Protein AF-A0A645B927-F1 (afdb_monomer_lite)

Secondary structure (DSSP, 8-state):
------STTHHHHHHHH-HHHHHHHHHHSHHHHSSSSS-HHHHHHHH-S-HHHHHHHHHHHH-PPP-TTHHHHHHHHHTT---B-GGGEEEETTEEEEPPTTHHHHHHHHHHHHHHH--

Foldseek 3Di:
DDDPCPVPCPLVVCVQPVVVVNLVVCQPDVVQCPDPQRHLVVVCVVQPDDPLSLQVSLCVRQHPWDDPCRVVQSVCVSVVHDWDCPPQWIGGPNDITGGRHPVVVSVVVSVVCCVVPVD

Organism: NCBI:txid1076179

Sequence (119 aa):
MGDDFSGADTATYISENYALESALWFWISEKAKSTSVGSLNDYVETYGSGKGVFLITQYYVNGWPSGNNTNTNLVYIRNGGSFDESSGRLNVNGESYRLPRNWDNRSASYDKAINVWGK

Structure (mmCIF, N/CA/C/O backbone):
data_AF-A0A645B927-F1
#
_entry.id   AF-A0A645B927-F1
#
loop_
_atom_site.group_PDB
_atom_site.id
_atom_site.type_symbol
_atom_site.label_atom_id
_atom_site.label_alt_id
_atom_site.label_comp_id
_atom_site.label_asym_id
_atom_site.label_entity_id
_atom_site.label_seq_id
_atom_site.pdbx_PDB_ins_code
_atom_site.Cartn_x
_atom_site.Cartn_y
_atom_site.Cartn_z
_atom_site.occupancy
_atom_site.B_iso_or_equiv
_atom_site.auth_seq_id
_atom_site.auth_comp_id
_atom_site.auth_asym_id
_atom_site.auth_atom_id
_atom_site.pdbx_PDB_model_num
ATOM 1 N N . MET A 1 1 ? -1.953 -28.234 -12.212 1.00 38.69 1 MET A N 1
ATOM 2 C CA . MET A 1 1 ? -2.048 -26.866 -12.754 1.00 38.69 1 MET A CA 1
ATOM 3 C C . MET A 1 1 ? -0.625 -26.357 -12.821 1.00 38.69 1 MET A C 1
ATOM 5 O O . MET A 1 1 ? -0.068 -26.065 -11.776 1.00 38.69 1 MET A O 1
ATOM 9 N N . GLY A 1 2 ? -0.002 -26.458 -13.992 1.00 45.91 2 GLY A N 1
ATOM 10 C CA . GLY A 1 2 ? 1.319 -25.891 -14.252 1.00 45.91 2 GLY A CA 1
ATOM 11 C C . GLY A 1 2 ? 1.094 -24.648 -15.090 1.00 45.91 2 GLY A C 1
ATOM 12 O O . GLY A 1 2 ? 0.362 -24.721 -16.077 1.00 45.91 2 GLY A O 1
ATOM 13 N N . ASP A 1 3 ? 1.609 -23.519 -14.634 1.00 54.22 3 ASP A N 1
ATOM 14 C CA . ASP A 1 3 ? 1.674 -22.318 -15.446 1.00 54.22 3 ASP A CA 1
ATOM 15 C C . ASP A 1 3 ? 2.887 -22.401 -16.393 1.00 54.22 3 ASP A C 1
ATOM 17 O O . ASP A 1 3 ? 3.863 -23.101 -16.116 1.00 54.22 3 ASP A O 1
ATOM 21 N N . ASP A 1 4 ? 2.813 -21.727 -17.547 1.00 58.94 4 ASP A N 1
ATOM 22 C CA . ASP A 1 4 ? 3.919 -21.630 -18.513 1.00 58.94 4 ASP A CA 1
ATOM 23 C C . ASP A 1 4 ? 4.965 -20.623 -18.011 1.00 58.94 4 ASP A C 1
ATOM 25 O O . ASP A 1 4 ? 5.226 -19.579 -18.616 1.00 58.94 4 ASP A O 1
ATOM 29 N N . PHE A 1 5 ? 5.545 -20.900 -16.846 1.00 61.75 5 PHE A N 1
ATOM 30 C CA . PHE A 1 5 ? 6.590 -20.071 -16.282 1.00 61.75 5 PHE A CA 1
ATOM 31 C C . PHE A 1 5 ? 7.961 -20.458 -16.858 1.00 61.75 5 PHE A C 1
ATOM 33 O O . PHE A 1 5 ? 8.561 -21.469 -16.500 1.00 61.75 5 PHE A O 1
ATOM 40 N N . SER A 1 6 ? 8.479 -19.626 -17.765 1.00 67.88 6 SER A N 1
ATOM 41 C CA . SER A 1 6 ? 9.738 -19.879 -18.486 1.00 67.88 6 SER A CA 1
ATOM 42 C C . SER A 1 6 ? 11.012 -19.595 -17.679 1.00 67.88 6 SER A C 1
ATOM 44 O O . SER A 1 6 ? 12.111 -19.836 -18.176 1.00 67.88 6 SER A O 1
ATOM 46 N N . GLY A 1 7 ? 10.906 -19.039 -16.465 1.00 59.03 7 GLY A N 1
ATOM 47 C CA . GLY A 1 7 ? 12.066 -18.661 -15.646 1.00 59.03 7 GLY A CA 1
ATOM 48 C C . GLY A 1 7 ? 12.784 -17.374 -16.073 1.00 59.03 7 GLY A C 1
ATOM 49 O O . GLY A 1 7 ? 13.624 -16.880 -15.327 1.00 59.03 7 GLY A O 1
ATOM 50 N N . ALA A 1 8 ? 12.473 -16.813 -17.248 1.00 50.09 8 ALA A N 1
ATOM 51 C CA . ALA A 1 8 ? 13.204 -15.674 -17.814 1.00 50.09 8 ALA A CA 1
ATOM 52 C C . ALA A 1 8 ? 12.954 -14.351 -17.067 1.00 50.09 8 ALA A C 1
ATOM 54 O O . ALA A 1 8 ? 13.853 -13.518 -16.976 1.00 50.09 8 ALA A O 1
ATOM 55 N N . ASP A 1 9 ? 11.753 -14.174 -16.511 1.00 62.78 9 ASP A N 1
ATOM 56 C CA . ASP A 1 9 ? 11.395 -13.016 -15.690 1.00 62.78 9 ASP A CA 1
ATOM 57 C C . ASP A 1 9 ? 10.615 -13.448 -14.440 1.00 62.78 9 ASP A C 1
ATOM 59 O O . ASP A 1 9 ? 9.436 -13.150 -14.244 1.00 62.78 9 ASP A O 1
ATOM 63 N N . THR A 1 10 ? 11.295 -14.223 -13.594 1.00 58.47 10 THR A N 1
ATOM 64 C CA . THR A 1 10 ? 10.774 -14.746 -12.323 1.00 58.47 10 THR A CA 1
ATOM 65 C C . THR A 1 10 ? 10.229 -13.661 -11.416 1.00 58.47 10 THR A C 1
ATOM 67 O O . THR A 1 10 ? 9.195 -13.849 -10.781 1.00 58.47 10 THR A O 1
ATOM 70 N N . ALA A 1 11 ? 10.905 -12.516 -11.365 1.00 54.69 11 ALA A N 1
ATOM 71 C CA . ALA A 1 11 ? 10.508 -11.419 -10.499 1.00 54.69 11 ALA A CA 1
ATOM 72 C C . ALA A 1 11 ? 9.183 -10.802 -10.966 1.00 54.69 11 ALA A C 1
ATOM 74 O O . ALA A 1 11 ? 8.264 -10.660 -10.156 1.00 54.69 11 ALA A O 1
ATOM 75 N N . THR A 1 12 ? 9.046 -10.504 -12.263 1.00 57.84 12 THR A N 1
ATOM 76 C CA . THR A 1 12 ? 7.787 -9.991 -12.816 1.00 57.84 12 THR A CA 1
ATOM 77 C C . THR A 1 12 ? 6.683 -11.033 -12.693 1.00 57.84 12 THR A C 1
ATOM 79 O O . THR A 1 12 ? 5.602 -10.706 -12.206 1.00 57.84 12 THR A O 1
ATOM 82 N N . TYR A 1 13 ? 6.963 -12.297 -13.013 1.00 61.28 13 TYR A N 1
ATOM 83 C CA . TYR A 1 13 ? 5.979 -13.374 -12.935 1.00 61.28 13 TYR A CA 1
ATOM 84 C C . TYR A 1 13 ? 5.425 -13.574 -11.517 1.00 61.28 13 TYR A C 1
ATOM 86 O O . TYR A 1 13 ? 4.208 -13.609 -11.323 1.00 61.28 13 TYR A O 1
ATOM 94 N N . ILE A 1 14 ? 6.301 -13.630 -10.509 1.00 60.66 14 ILE A N 1
ATOM 95 C CA . ILE A 1 14 ? 5.896 -13.727 -9.101 1.00 60.66 14 ILE A CA 1
ATOM 96 C C . ILE A 1 14 ? 5.143 -12.457 -8.679 1.00 60.66 14 ILE A C 1
ATOM 98 O O . ILE A 1 14 ? 4.109 -12.562 -8.026 1.00 60.66 14 ILE A O 1
ATOM 102 N N . SER A 1 15 ? 5.576 -11.261 -9.101 1.00 58.56 15 SER A N 1
ATOM 103 C CA . SER A 1 15 ? 4.860 -10.001 -8.810 1.00 58.56 15 SER A CA 1
ATOM 104 C C . SER A 1 15 ? 3.433 -9.952 -9.362 1.00 58.56 15 SER A C 1
ATOM 106 O O . SER A 1 15 ? 2.545 -9.334 -8.761 1.00 58.56 15 SER A O 1
ATOM 108 N N . GLU A 1 16 ? 3.215 -10.621 -10.491 1.00 60.03 16 GLU A N 1
ATOM 109 C CA . GLU A 1 16 ? 1.954 -10.656 -11.219 1.00 60.03 16 GLU A CA 1
ATOM 110 C C . GLU A 1 16 ? 0.991 -11.723 -10.704 1.00 60.03 16 GLU A C 1
ATOM 112 O O . GLU A 1 16 ? -0.212 -11.469 -10.666 1.00 60.03 16 GLU A O 1
ATOM 117 N N . ASN A 1 17 ? 1.509 -12.879 -10.285 1.00 63.31 17 ASN A N 1
ATOM 118 C CA . ASN A 1 17 ? 0.697 -14.060 -9.982 1.00 63.31 17 ASN A CA 1
ATOM 119 C C . ASN A 1 17 ? 0.652 -14.404 -8.484 1.00 63.31 17 ASN A C 1
ATOM 121 O O . ASN A 1 17 ? -0.342 -14.949 -8.013 1.00 63.31 17 ASN A O 1
ATOM 125 N N . TYR A 1 18 ? 1.678 -14.029 -7.717 1.00 62.31 18 TYR A N 1
ATOM 126 C CA . TYR A 1 18 ? 1.859 -14.416 -6.315 1.00 62.31 18 TYR A CA 1
ATOM 127 C C . TYR A 1 18 ? 2.181 -13.182 -5.473 1.00 62.31 18 TYR A C 1
ATOM 129 O O . TYR A 1 18 ? 3.316 -12.917 -5.089 1.00 62.31 18 TYR A O 1
ATOM 137 N N . ALA A 1 19 ? 1.171 -12.340 -5.257 1.00 61.25 19 ALA A N 1
ATOM 138 C CA . ALA A 1 19 ? 1.372 -10.980 -4.770 1.00 61.25 19 ALA A CA 1
ATOM 139 C C . ALA A 1 19 ? 1.994 -10.904 -3.356 1.00 61.25 19 ALA A C 1
ATOM 141 O O . ALA A 1 19 ? 2.790 -10.002 -3.082 1.00 61.25 19 ALA A O 1
ATOM 142 N N . LEU A 1 20 ? 1.663 -11.842 -2.465 1.00 58.94 20 LEU A N 1
ATOM 143 C CA . LEU A 1 20 ? 2.264 -11.926 -1.129 1.00 58.94 20 LEU A CA 1
ATOM 144 C C . LEU A 1 20 ? 3.694 -12.458 -1.203 1.00 58.94 20 LEU A C 1
ATOM 146 O O . LEU A 1 20 ? 4.597 -11.893 -0.594 1.00 58.94 20 LEU A O 1
ATOM 150 N N . GLU A 1 21 ? 3.910 -13.502 -1.991 1.00 63.03 21 GLU A N 1
ATOM 151 C CA . GLU A 1 21 ? 5.205 -14.126 -2.226 1.00 63.03 21 GLU A CA 1
ATOM 152 C C . GLU A 1 21 ? 6.150 -13.159 -2.937 1.00 63.03 21 GLU A C 1
ATOM 154 O O . GLU A 1 21 ? 7.344 -13.178 -2.675 1.00 63.03 21 GLU A O 1
ATOM 159 N N . SER A 1 22 ? 5.631 -12.249 -3.764 1.00 60.59 22 SER A N 1
ATOM 160 C CA . SER A 1 22 ? 6.407 -11.180 -4.388 1.00 60.59 22 SER A CA 1
ATOM 161 C C . SER A 1 22 ? 6.839 -10.125 -3.381 1.00 60.59 22 SER A C 1
ATOM 163 O O . SER A 1 22 ? 7.958 -9.624 -3.461 1.00 60.59 22 SER A O 1
ATOM 165 N N . ALA A 1 23 ? 5.957 -9.772 -2.439 1.00 60.69 23 ALA A N 1
ATOM 166 C CA . ALA A 1 23 ? 6.302 -8.868 -1.352 1.00 60.69 23 ALA A CA 1
ATOM 167 C C . ALA A 1 23 ? 7.358 -9.529 -0.457 1.00 60.69 23 ALA A C 1
ATOM 169 O O . ALA A 1 23 ? 8.401 -8.932 -0.217 1.00 60.69 23 ALA A O 1
ATOM 170 N N . LEU A 1 24 ? 7.157 -10.794 -0.081 1.00 61.72 24 LEU A N 1
ATOM 171 C CA . LEU A 1 24 ? 8.115 -11.577 0.697 1.00 61.72 24 LEU A CA 1
ATOM 172 C C . LEU A 1 24 ? 9.466 -11.715 -0.028 1.00 61.72 24 LEU A C 1
ATOM 174 O O . LEU A 1 24 ? 10.513 -11.505 0.578 1.00 61.72 24 LEU A O 1
ATOM 178 N N . TRP A 1 25 ? 9.451 -12.005 -1.332 1.00 60.22 25 TRP A N 1
ATOM 179 C CA . TRP A 1 25 ? 10.646 -12.133 -2.169 1.00 60.22 25 TRP A CA 1
ATOM 180 C C . TRP A 1 25 ? 11.422 -10.815 -2.260 1.00 60.22 25 TRP A C 1
ATOM 182 O O . TRP A 1 25 ? 12.645 -10.802 -2.120 1.00 60.22 25 TRP A O 1
ATOM 192 N N . PHE A 1 26 ? 10.722 -9.688 -2.425 1.00 62.16 26 PHE A N 1
ATOM 193 C CA . PHE A 1 26 ? 11.351 -8.371 -2.363 1.00 62.16 26 PHE A CA 1
ATOM 194 C C . PHE A 1 26 ? 11.965 -8.118 -0.983 1.00 62.16 26 PHE A C 1
ATOM 196 O O . PHE A 1 26 ? 13.102 -7.660 -0.915 1.00 62.16 26 PHE A O 1
ATOM 203 N N . TRP A 1 27 ? 11.272 -8.470 0.106 1.00 59.81 27 TRP A N 1
ATOM 204 C CA . TRP A 1 27 ? 11.742 -8.258 1.482 1.00 59.81 27 TRP A CA 1
ATOM 205 C C . TRP A 1 27 ? 13.009 -9.053 1.816 1.00 59.81 27 TRP A C 1
ATOM 207 O O . TRP A 1 27 ? 13.870 -8.549 2.535 1.00 59.81 27 TRP A O 1
ATOM 217 N N . ILE A 1 28 ? 13.162 -10.266 1.277 1.00 55.25 28 ILE A N 1
ATOM 218 C CA . ILE A 1 28 ? 14.382 -11.071 1.469 1.00 55.25 28 ILE A CA 1
ATOM 219 C C . ILE A 1 28 ? 15.519 -10.687 0.509 1.00 55.25 28 ILE A C 1
ATOM 221 O O . ILE A 1 28 ? 16.650 -11.142 0.697 1.00 55.25 28 ILE A O 1
ATOM 225 N N . SER A 1 29 ? 15.247 -9.865 -0.510 1.00 59.97 29 SER A N 1
ATOM 226 C CA . SER A 1 29 ? 16.239 -9.477 -1.514 1.00 59.97 29 SER A CA 1
ATOM 227 C C . SER A 1 29 ? 17.290 -8.512 -0.950 1.00 59.97 29 SER A C 1
ATOM 229 O O . SER A 1 29 ? 16.987 -7.608 -0.172 1.00 59.97 29 SER A O 1
ATOM 231 N N . GLU A 1 30 ? 18.540 -8.645 -1.403 1.00 58.81 30 GLU A N 1
ATOM 232 C CA . GLU A 1 30 ? 19.651 -7.755 -1.014 1.00 58.81 30 GLU A CA 1
ATOM 233 C C . GLU A 1 30 ? 19.368 -6.275 -1.324 1.00 58.81 30 GLU A C 1
ATOM 235 O O . GLU A 1 30 ? 19.801 -5.375 -0.607 1.00 58.81 30 GLU A O 1
ATOM 240 N N . LYS A 1 31 ? 18.563 -6.004 -2.357 1.00 55.56 31 LYS A N 1
ATOM 241 C CA . LYS A 1 31 ? 18.194 -4.642 -2.748 1.00 55.56 31 LYS A CA 1
ATOM 242 C C . LYS A 1 31 ? 17.307 -3.963 -1.702 1.00 55.56 31 LYS A C 1
ATOM 244 O O . LYS A 1 31 ? 17.554 -2.800 -1.391 1.00 55.56 31 LYS A O 1
ATOM 249 N N . ALA A 1 32 ? 16.350 -4.684 -1.111 1.00 56.53 32 ALA A N 1
ATOM 250 C CA . ALA A 1 32 ? 15.532 -4.172 -0.007 1.00 56.53 32 ALA A CA 1
ATOM 251 C C . ALA A 1 32 ? 16.343 -3.973 1.284 1.00 56.53 32 ALA A C 1
ATOM 253 O O . ALA A 1 32 ? 16.016 -3.105 2.087 1.00 56.53 32 ALA A O 1
ATOM 254 N N . LYS A 1 33 ? 17.435 -4.728 1.464 1.00 56.12 33 LYS A N 1
ATOM 255 C CA . LYS A 1 33 ? 18.386 -4.525 2.569 1.00 56.12 33 LYS A CA 1
ATOM 256 C C . LYS A 1 33 ? 19.286 -3.295 2.369 1.00 56.12 33 LYS A C 1
ATOM 258 O O . LYS A 1 33 ? 19.802 -2.767 3.344 1.00 56.12 33 LYS A O 1
ATOM 263 N N . SER A 1 34 ? 19.472 -2.836 1.126 1.00 53.09 34 SER A N 1
ATOM 264 C CA . SER A 1 34 ? 20.383 -1.729 0.772 1.00 53.09 34 SER A CA 1
ATOM 265 C C . SER A 1 34 ? 19.752 -0.329 0.708 1.00 53.09 34 SER A C 1
ATOM 267 O O . SER A 1 34 ? 20.469 0.651 0.502 1.00 53.09 34 SER A O 1
ATOM 269 N N . THR A 1 35 ? 18.427 -0.195 0.840 1.00 53.69 35 THR A N 1
ATOM 270 C CA . THR A 1 35 ? 17.772 1.124 0.827 1.00 53.69 35 THR A CA 1
ATOM 271 C C . THR A 1 35 ? 18.016 1.872 2.140 1.00 53.69 35 THR A C 1
ATOM 273 O O . THR A 1 35 ? 18.055 1.271 3.203 1.00 53.69 35 THR A O 1
ATOM 276 N N . SER A 1 36 ? 18.185 3.196 2.071 1.00 51.44 36 SER A N 1
ATOM 277 C CA . SER A 1 36 ? 18.688 4.075 3.145 1.00 51.44 36 SER A CA 1
ATOM 278 C C . SER A 1 36 ? 17.747 4.315 4.338 1.00 51.44 36 SER A C 1
ATOM 280 O O . SER A 1 36 ? 18.052 5.128 5.208 1.00 51.44 36 SER A O 1
ATOM 282 N N . VAL A 1 37 ? 16.623 3.605 4.396 1.00 50.53 37 VAL A N 1
ATOM 283 C CA . VAL A 1 37 ? 15.905 3.314 5.639 1.00 50.53 37 VAL A CA 1
ATOM 284 C C . VAL A 1 37 ? 16.148 1.828 5.835 1.00 50.53 37 VAL A C 1
ATOM 286 O O . VAL A 1 37 ? 15.725 1.061 4.966 1.00 50.53 37 VAL A O 1
ATOM 289 N N . GLY A 1 38 ? 16.911 1.451 6.869 1.00 57.38 38 GLY A N 1
ATOM 290 C CA . GLY A 1 38 ? 17.198 0.046 7.165 1.00 57.38 38 GLY A CA 1
ATOM 291 C C . GLY A 1 38 ? 15.907 -0.749 7.018 1.00 57.38 38 GLY A C 1
ATOM 292 O O . GLY A 1 38 ? 14.905 -0.317 7.553 1.00 57.38 38 GLY A O 1
ATOM 293 N N . SER A 1 39 ? 15.923 -1.735 6.118 1.00 66.31 39 SER A N 1
ATOM 294 C CA . SER A 1 39 ? 14.856 -2.641 5.659 1.00 66.31 39 SER A CA 1
ATOM 295 C C . SER A 1 39 ? 13.358 -2.222 5.736 1.00 66.31 39 SER A C 1
ATOM 297 O O . SER A 1 39 ? 12.880 -1.430 6.540 1.00 66.31 39 SER A O 1
ATOM 299 N N . LEU A 1 40 ? 12.497 -2.845 4.923 1.00 69.56 40 LEU A N 1
ATOM 300 C CA . LEU A 1 40 ? 11.045 -2.681 5.127 1.00 69.56 40 LEU A CA 1
ATOM 301 C C . LEU A 1 40 ? 10.579 -3.188 6.509 1.00 69.56 40 LEU A C 1
ATOM 303 O O . LEU A 1 40 ? 9.545 -2.725 6.991 1.00 69.56 40 LEU A O 1
ATOM 307 N N . ASN A 1 41 ? 11.347 -4.068 7.169 1.00 63.50 41 ASN A N 1
ATOM 308 C CA . ASN A 1 41 ? 11.054 -4.495 8.536 1.00 63.50 41 ASN A CA 1
ATOM 309 C C . ASN A 1 41 ? 11.299 -3.367 9.534 1.00 63.50 41 ASN A C 1
ATOM 311 O O . ASN A 1 41 ? 10.416 -3.136 10.350 1.00 63.50 41 ASN A O 1
ATOM 315 N N . ASP A 1 42 ? 12.404 -2.621 9.445 1.00 69.50 42 ASP A N 1
ATOM 316 C CA . ASP A 1 42 ? 12.648 -1.517 10.384 1.00 69.50 42 ASP A CA 1
ATOM 317 C C . ASP A 1 42 ? 11.620 -0.397 10.144 1.00 69.50 42 ASP A C 1
ATOM 319 O O . ASP A 1 42 ? 11.197 0.282 11.081 1.00 69.50 42 ASP A O 1
ATOM 323 N N . TYR A 1 43 ? 11.126 -0.242 8.906 1.00 72.38 43 TY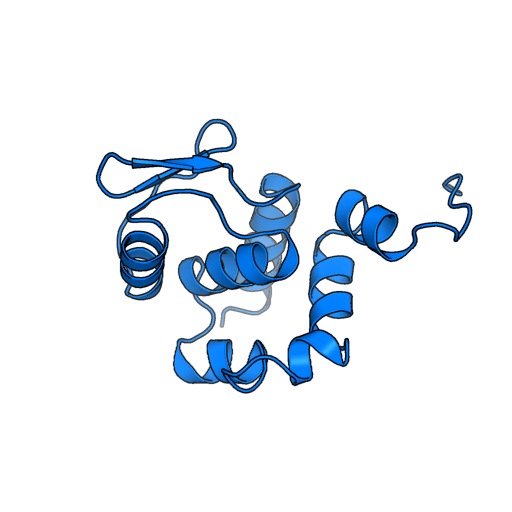R A N 1
ATOM 324 C CA . TYR A 1 43 ? 9.994 0.643 8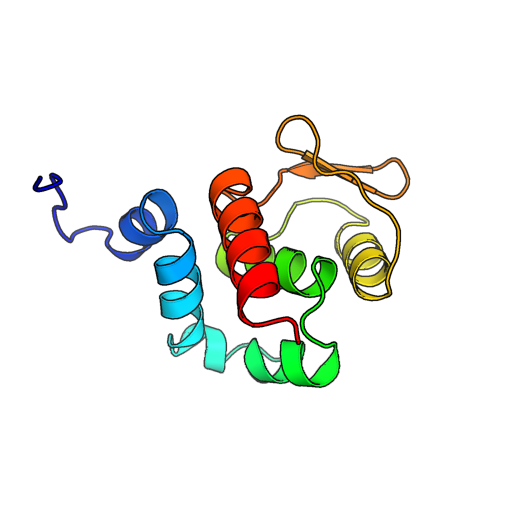.611 1.00 72.38 43 TYR A CA 1
ATOM 325 C C . TYR A 1 43 ? 8.706 0.200 9.328 1.00 72.38 43 TYR A C 1
ATOM 327 O O . TYR A 1 43 ? 8.035 1.027 9.948 1.00 72.38 43 TYR A O 1
ATOM 335 N N . VAL A 1 44 ? 8.355 -1.089 9.272 1.00 70.12 44 VAL A N 1
ATOM 336 C CA . VAL A 1 44 ? 7.187 -1.647 9.985 1.00 70.12 44 VAL A CA 1
ATOM 337 C C . VAL A 1 44 ? 7.394 -1.628 11.503 1.00 70.12 44 VAL A C 1
ATOM 339 O O . VAL A 1 44 ? 6.454 -1.346 12.237 1.00 70.12 44 VAL A O 1
ATOM 342 N N . GLU A 1 45 ? 8.607 -1.861 11.995 1.00 71.00 45 GLU A N 1
ATOM 343 C CA . GLU A 1 45 ? 8.949 -1.775 13.418 1.00 71.00 45 GLU A CA 1
ATOM 344 C C . GLU A 1 45 ? 8.801 -0.339 13.937 1.00 71.00 45 GLU A C 1
ATOM 346 O O . GLU A 1 45 ? 8.247 -0.113 15.010 1.00 71.00 45 GLU A O 1
ATOM 351 N N . THR A 1 46 ? 9.210 0.645 13.135 1.00 77.19 46 THR A N 1
ATOM 352 C CA . THR A 1 46 ? 9.120 2.068 13.489 1.00 77.19 46 THR A CA 1
ATOM 353 C C . THR A 1 46 ? 7.683 2.593 13.447 1.00 77.19 46 THR A C 1
ATOM 355 O O . THR A 1 46 ? 7.300 3.410 14.286 1.00 77.19 46 THR A O 1
ATOM 358 N N . TYR A 1 47 ? 6.889 2.180 12.454 1.00 75.19 47 TYR A N 1
ATOM 359 C CA . TYR A 1 47 ? 5.584 2.792 12.159 1.00 75.19 47 TYR A CA 1
ATOM 360 C C . TYR A 1 47 ? 4.377 1.869 12.389 1.00 75.19 47 TYR A C 1
ATOM 362 O O . TYR A 1 47 ? 3.237 2.296 12.200 1.00 75.19 47 TYR A O 1
ATOM 370 N N . GLY A 1 48 ? 4.602 0.628 12.819 1.00 74.38 48 GLY A N 1
ATOM 371 C CA . GLY A 1 48 ? 3.574 -0.384 13.057 1.00 74.38 48 GLY A CA 1
ATOM 372 C C . GLY A 1 48 ? 3.112 -1.120 11.793 1.00 74.38 48 GLY A C 1
ATOM 373 O O . GLY A 1 48 ? 3.616 -0.921 10.692 1.00 74.38 48 GLY A O 1
ATOM 374 N N . SER A 1 49 ? 2.108 -1.987 11.948 1.00 70.56 49 SER A N 1
ATOM 375 C CA . SER A 1 49 ? 1.607 -2.906 10.906 1.00 70.56 49 SER A CA 1
ATOM 376 C C . SER A 1 49 ? 0.229 -2.526 10.331 1.00 70.56 49 SER A C 1
ATOM 378 O O . SER A 1 49 ? -0.481 -3.354 9.749 1.00 70.56 49 SER A O 1
ATOM 380 N N . GLY A 1 50 ? -0.177 -1.263 10.485 1.00 73.44 50 GLY A N 1
ATOM 381 C CA . GLY A 1 50 ? -1.473 -0.769 10.011 1.00 73.44 50 GLY A CA 1
ATOM 382 C C .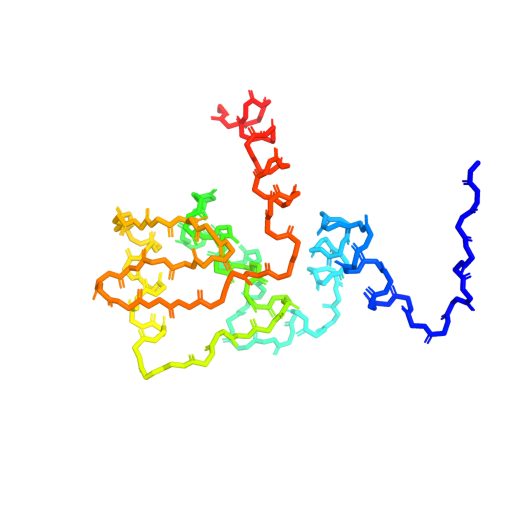 GLY A 1 50 ? -1.609 -0.760 8.483 1.00 73.44 50 GLY A C 1
ATOM 383 O O . GLY A 1 50 ? -0.618 -0.741 7.750 1.00 73.44 50 GLY A O 1
ATOM 384 N N . LYS A 1 51 ? -2.854 -0.708 7.988 1.00 78.38 51 LYS A N 1
ATOM 385 C CA . LYS A 1 51 ? -3.168 -0.769 6.547 1.00 78.38 51 LYS A CA 1
ATOM 386 C C . LYS A 1 51 ? -2.432 0.299 5.728 1.00 78.38 51 LYS A C 1
ATOM 388 O O . LYS A 1 51 ? -1.955 0.017 4.634 1.00 78.38 51 LYS A O 1
ATOM 393 N N . GLY A 1 52 ? -2.271 1.501 6.284 1.00 78.94 52 GLY A N 1
ATOM 394 C CA . GLY A 1 52 ? -1.504 2.575 5.654 1.00 78.94 52 GLY A CA 1
ATOM 395 C C . GLY A 1 52 ? -0.015 2.251 5.487 1.00 78.94 52 GLY A C 1
ATOM 396 O O . GLY A 1 52 ? 0.554 2.513 4.430 1.00 78.94 52 GLY A O 1
ATOM 397 N N . VAL A 1 53 ? 0.608 1.617 6.487 1.00 81.00 53 VAL A N 1
ATOM 398 C CA . VAL A 1 53 ? 1.996 1.135 6.380 1.00 81.00 53 VAL A CA 1
ATOM 399 C C . VAL A 1 53 ? 2.081 0.027 5.336 1.00 81.00 53 VAL A C 1
ATOM 401 O O . VAL A 1 53 ? 2.935 0.094 4.452 1.00 81.00 53 VAL A O 1
ATOM 404 N N . PHE A 1 54 ? 1.156 -0.938 5.369 1.00 80.88 54 PHE A N 1
ATOM 405 C CA . PHE A 1 54 ? 1.089 -2.002 4.368 1.00 80.88 54 PHE A CA 1
ATOM 406 C C . PHE A 1 54 ? 1.020 -1.431 2.942 1.00 80.88 54 PHE A C 1
ATOM 408 O O . PHE A 1 54 ? 1.863 -1.775 2.114 1.00 80.88 54 PHE A O 1
ATOM 415 N N . LEU A 1 55 ? 0.115 -0.487 2.672 1.00 82.31 55 LEU A N 1
ATOM 416 C CA . LEU A 1 55 ? -0.001 0.196 1.379 1.00 82.31 55 LEU A CA 1
ATOM 417 C C . LEU A 1 55 ? 1.325 0.831 0.922 1.00 82.31 55 LEU A C 1
ATOM 419 O O . LEU A 1 55 ? 1.752 0.621 -0.215 1.00 82.31 55 LEU A O 1
ATOM 423 N N . ILE A 1 56 ? 2.014 1.554 1.808 1.00 81.31 56 ILE A N 1
ATOM 424 C CA . ILE A 1 56 ? 3.304 2.194 1.503 1.00 81.31 56 ILE A CA 1
ATOM 425 C C . ILE A 1 56 ? 4.373 1.154 1.158 1.00 81.31 56 ILE A C 1
ATOM 427 O O . ILE A 1 56 ? 5.097 1.322 0.174 1.00 81.31 56 ILE A O 1
ATOM 431 N N . THR A 1 57 ? 4.444 0.046 1.903 1.00 77.31 57 THR A N 1
ATOM 432 C CA . THR A 1 57 ? 5.382 -1.040 1.572 1.00 77.31 57 THR A CA 1
ATOM 433 C C . THR A 1 57 ? 5.107 -1.632 0.188 1.00 77.31 57 THR A C 1
ATOM 435 O O . THR A 1 57 ? 6.049 -1.934 -0.544 1.00 77.31 57 THR A O 1
ATOM 438 N N . GLN A 1 58 ? 3.838 -1.728 -0.229 1.00 79.62 58 GLN A N 1
ATOM 439 C CA . GLN A 1 58 ? 3.495 -2.221 -1.565 1.00 79.62 58 GLN A CA 1
ATOM 440 C C . GLN A 1 58 ? 3.949 -1.268 -2.679 1.00 79.62 58 GLN A C 1
ATOM 442 O O . GLN A 1 58 ? 4.329 -1.748 -3.751 1.00 79.62 58 GLN A O 1
ATOM 447 N N . TYR A 1 59 ? 3.967 0.047 -2.437 1.00 78.31 59 TYR A N 1
ATOM 448 C CA . TYR A 1 59 ? 4.536 1.021 -3.375 1.00 78.31 59 TYR A CA 1
ATOM 449 C C . TYR A 1 59 ? 6.063 0.942 -3.469 1.00 78.31 59 TYR A C 1
ATOM 451 O O . TYR A 1 59 ? 6.604 1.060 -4.568 1.00 78.31 59 TYR A O 1
ATOM 459 N N . TYR A 1 60 ? 6.771 0.677 -2.366 1.00 74.19 60 TYR A N 1
ATOM 460 C CA . TYR A 1 60 ? 8.222 0.452 -2.419 1.00 74.19 60 TYR A CA 1
ATOM 461 C C . TYR A 1 60 ? 8.601 -0.775 -3.258 1.00 74.19 60 TYR A C 1
ATOM 463 O O . TYR A 1 60 ? 9.608 -0.749 -3.962 1.00 74.19 60 TYR A O 1
ATOM 471 N N . VAL A 1 61 ? 7.777 -1.824 -3.219 1.00 70.00 61 VAL A N 1
ATOM 472 C CA . VAL A 1 61 ? 8.008 -3.072 -3.963 1.00 70.00 61 VAL A CA 1
ATOM 473 C C . VAL A 1 61 ? 7.636 -2.933 -5.445 1.00 70.00 61 VAL A C 1
ATOM 475 O O . VAL A 1 61 ? 8.347 -3.442 -6.306 1.00 70.00 61 VAL A O 1
ATOM 478 N N . ASN A 1 62 ? 6.522 -2.258 -5.759 1.00 69.19 62 ASN A N 1
ATOM 479 C CA . ASN A 1 62 ? 5.896 -2.305 -7.092 1.00 69.19 62 ASN A CA 1
ATOM 480 C C . ASN A 1 62 ? 5.952 -0.981 -7.872 1.00 69.19 62 ASN A C 1
ATOM 482 O O . ASN A 1 62 ? 5.287 -0.843 -8.901 1.00 69.19 62 ASN A O 1
ATOM 486 N N . GLY A 1 63 ? 6.746 -0.022 -7.399 1.00 66.50 63 GLY A N 1
ATOM 487 C CA . GLY A 1 63 ? 6.937 1.274 -8.038 1.00 66.50 63 GLY A CA 1
ATOM 488 C C . GLY A 1 63 ? 6.135 2.386 -7.368 1.00 66.50 63 GLY A C 1
ATOM 489 O O . GLY A 1 63 ? 4.960 2.236 -7.032 1.00 66.50 63 GLY A O 1
ATOM 490 N N . TRP A 1 64 ? 6.801 3.525 -7.189 1.00 75.31 64 TRP A N 1
ATOM 491 C CA . TRP A 1 64 ? 6.240 4.699 -6.531 1.00 75.31 64 TRP A CA 1
ATOM 492 C C . TRP A 1 64 ? 5.220 5.404 -7.439 1.00 75.31 64 TRP A C 1
ATOM 494 O O . TRP A 1 64 ? 5.487 5.550 -8.638 1.00 75.31 64 TRP A O 1
ATOM 504 N N . PRO A 1 65 ? 4.074 5.879 -6.916 1.00 75.00 65 PRO A N 1
ATOM 505 C CA . PRO A 1 65 ? 3.164 6.685 -7.715 1.00 75.00 65 PRO A CA 1
ATOM 506 C C . PRO A 1 65 ? 3.834 8.003 -8.103 1.00 75.00 65 PRO A C 1
ATOM 508 O O . PRO A 1 65 ? 4.493 8.644 -7.285 1.00 75.00 65 PRO A O 1
ATOM 511 N N . SER A 1 66 ? 3.644 8.438 -9.346 1.00 71.19 66 SER A N 1
ATOM 512 C CA . SER A 1 66 ? 4.040 9.782 -9.755 1.00 71.19 66 SER A CA 1
ATOM 513 C C . SER A 1 66 ? 3.019 10.808 -9.254 1.00 71.19 66 SER A C 1
ATOM 515 O O . SER A 1 66 ? 1.810 10.639 -9.418 1.00 71.19 66 SER A O 1
ATOM 517 N N . GLY A 1 67 ? 3.510 11.883 -8.641 1.00 71.81 67 GLY A N 1
ATOM 518 C CA . GLY A 1 67 ? 2.687 12.983 -8.147 1.00 71.81 67 GLY A CA 1
ATOM 519 C C . GLY A 1 67 ? 3.476 13.904 -7.221 1.00 71.81 67 GLY A C 1
ATOM 520 O O . GLY A 1 67 ? 4.361 13.463 -6.489 1.00 71.81 67 GLY A O 1
ATOM 521 N N . ASN A 1 68 ? 3.161 15.200 -7.257 1.00 71.12 68 ASN A N 1
ATOM 522 C CA . ASN A 1 68 ? 3.910 16.211 -6.506 1.00 71.12 68 ASN A CA 1
ATOM 523 C C . ASN A 1 68 ? 3.721 16.070 -4.986 1.00 71.12 68 ASN A C 1
ATOM 525 O O . ASN A 1 68 ? 4.663 16.307 -4.236 1.00 71.12 68 ASN A O 1
ATOM 529 N N . ASN A 1 69 ? 2.544 15.621 -4.533 1.00 83.88 69 ASN A N 1
ATOM 530 C CA . ASN A 1 69 ? 2.229 15.461 -3.109 1.00 83.88 69 ASN A CA 1
ATOM 531 C C . ASN A 1 69 ? 2.191 14.000 -2.646 1.00 83.88 69 ASN A C 1
ATOM 533 O O . ASN A 1 69 ? 1.783 13.724 -1.518 1.00 83.88 69 ASN A O 1
ATOM 537 N N . THR A 1 70 ? 2.651 13.056 -3.476 1.00 81.19 70 THR A N 1
ATOM 538 C CA . THR A 1 70 ? 2.559 11.622 -3.177 1.00 81.19 70 THR A CA 1
ATOM 539 C C . THR A 1 70 ? 3.216 11.267 -1.845 1.00 81.19 70 THR A C 1
ATOM 541 O O . THR A 1 70 ? 2.607 10.581 -1.033 1.00 81.19 70 THR A O 1
ATOM 544 N N . ASN A 1 71 ? 4.422 11.773 -1.568 1.00 82.12 71 ASN A N 1
ATOM 545 C CA . ASN A 1 71 ? 5.102 11.471 -0.307 1.00 82.12 71 ASN A CA 1
ATOM 546 C C . ASN A 1 71 ? 4.349 12.045 0.909 1.00 82.12 71 ASN A C 1
ATOM 548 O O . ASN A 1 71 ? 4.130 11.344 1.892 1.00 82.12 71 ASN A O 1
ATOM 552 N N . THR A 1 72 ? 3.888 13.295 0.818 1.00 88.38 72 THR A N 1
ATOM 553 C CA . THR A 1 72 ? 3.097 13.951 1.872 1.00 88.38 72 THR A CA 1
ATOM 554 C C . THR A 1 72 ? 1.809 13.183 2.166 1.00 88.38 72 THR A C 1
ATOM 556 O O . THR A 1 72 ? 1.487 12.926 3.326 1.00 88.38 72 THR A O 1
ATOM 559 N N . ASN A 1 73 ? 1.095 12.759 1.124 1.00 90.38 73 ASN A N 1
ATOM 560 C CA . ASN A 1 73 ? -0.161 12.032 1.259 1.00 90.38 73 ASN A CA 1
ATOM 561 C C . ASN A 1 73 ? 0.031 10.606 1.793 1.00 90.38 73 ASN A C 1
ATOM 563 O O . ASN A 1 73 ? -0.769 10.146 2.605 1.00 90.38 73 ASN A O 1
ATOM 567 N N . LEU A 1 74 ? 1.118 9.927 1.426 1.00 86.88 74 LEU A N 1
ATOM 568 C CA . LEU A 1 74 ? 1.466 8.634 2.015 1.00 86.88 74 LEU A CA 1
ATOM 569 C C . LEU A 1 74 ? 1.839 8.767 3.499 1.00 86.88 74 LEU A C 1
ATOM 571 O O . LEU A 1 74 ? 1.383 7.970 4.315 1.00 86.88 74 LEU A O 1
ATOM 575 N N . VAL A 1 75 ? 2.587 9.805 3.888 1.00 87.19 75 VAL A N 1
ATOM 576 C CA . VAL A 1 75 ? 2.862 10.093 5.308 1.00 87.19 75 VAL A CA 1
ATOM 577 C C . VAL A 1 75 ? 1.570 10.380 6.081 1.00 87.19 75 VAL A C 1
ATOM 579 O O . VAL A 1 75 ? 1.413 9.894 7.200 1.00 87.19 75 VAL A O 1
ATOM 582 N N . TYR A 1 76 ? 0.626 11.117 5.490 1.00 89.88 76 TYR A N 1
ATOM 583 C CA . TYR A 1 76 ? -0.692 11.352 6.086 1.00 89.88 76 TYR A CA 1
ATOM 584 C C . TYR A 1 76 ? -1.448 10.037 6.341 1.00 89.88 76 TYR A C 1
ATOM 586 O O . TYR A 1 76 ? -1.914 9.809 7.456 1.00 89.88 76 TYR A O 1
ATOM 594 N N . ILE A 1 77 ? -1.496 9.140 5.351 1.00 89.69 77 ILE A N 1
ATOM 595 C CA . ILE A 1 77 ? -2.132 7.817 5.467 1.00 89.69 77 ILE A CA 1
ATOM 596 C C . ILE A 1 77 ? -1.467 6.968 6.555 1.00 89.69 77 ILE A C 1
ATOM 598 O O . ILE A 1 77 ? -2.152 6.376 7.389 1.00 89.69 77 ILE A O 1
ATOM 602 N N . ARG A 1 78 ? -0.129 6.931 6.588 1.00 87.19 78 ARG A N 1
ATOM 603 C CA . ARG A 1 78 ? 0.634 6.215 7.622 1.00 87.19 78 ARG A CA 1
ATOM 604 C C . ARG A 1 78 ? 0.238 6.643 9.030 1.00 87.19 78 ARG A C 1
ATOM 606 O O . ARG A 1 78 ? 0.132 5.806 9.916 1.00 87.19 78 ARG A O 1
ATOM 613 N N . ASN A 1 79 ? 0.011 7.938 9.217 1.00 87.44 79 ASN A N 1
ATOM 614 C CA . ASN A 1 79 ? -0.328 8.524 10.508 1.00 87.44 79 ASN A CA 1
ATOM 615 C C . ASN A 1 79 ? -1.826 8.384 10.862 1.00 87.44 79 ASN A C 1
ATOM 617 O O . ASN A 1 79 ? -2.299 9.062 11.771 1.00 87.44 79 ASN A O 1
ATOM 621 N N . GLY A 1 80 ? -2.580 7.530 10.158 1.00 84.38 80 GLY A N 1
ATOM 622 C CA . GLY A 1 80 ? -4.003 7.275 10.416 1.00 84.38 80 GLY A CA 1
ATOM 623 C C . GLY A 1 80 ? -4.962 8.180 9.640 1.00 84.38 80 GLY A C 1
ATOM 624 O O . GLY A 1 80 ? -6.155 8.215 9.938 1.00 84.38 80 GLY A O 1
ATOM 625 N N . GLY A 1 81 ? -4.457 8.920 8.652 1.00 90.94 81 GLY A N 1
ATOM 626 C CA . GLY A 1 81 ? -5.275 9.719 7.751 1.00 90.94 81 GLY A CA 1
ATOM 627 C C . GLY A 1 81 ? -6.267 8.876 6.947 1.00 90.94 81 GLY A C 1
ATOM 628 O O . GLY A 1 81 ? -6.002 7.720 6.621 1.00 90.94 81 GLY A O 1
ATOM 629 N N . SER A 1 82 ? -7.417 9.463 6.610 1.00 92.88 82 SER A N 1
ATOM 630 C CA . SER A 1 82 ? -8.441 8.784 5.808 1.00 92.88 82 SER A CA 1
ATOM 631 C C . SER A 1 82 ? -8.078 8.774 4.326 1.00 92.88 82 SER A C 1
ATOM 633 O O . SER A 1 82 ? -7.575 9.758 3.784 1.00 92.88 82 SER A O 1
ATOM 635 N N . PHE A 1 83 ? -8.373 7.666 3.660 1.00 93.38 83 PHE A N 1
ATOM 636 C CA . PHE A 1 83 ? -8.160 7.481 2.230 1.00 93.38 83 PHE A CA 1
ATOM 637 C C . PHE A 1 83 ? -9.212 6.523 1.672 1.00 93.38 83 PHE A C 1
ATOM 639 O O . PHE A 1 83 ? -9.883 5.814 2.423 1.00 93.38 83 PHE A O 1
ATOM 646 N N . ASP A 1 84 ? -9.336 6.505 0.352 1.00 92.50 84 ASP A N 1
ATOM 647 C CA . ASP A 1 84 ? -10.218 5.606 -0.383 1.00 92.50 84 ASP A CA 1
ATOM 648 C C . ASP A 1 84 ? -9.434 4.865 -1.476 1.00 92.50 84 ASP A C 1
ATOM 650 O O . ASP A 1 84 ? -8.518 5.417 -2.083 1.00 92.50 84 ASP A O 1
ATOM 654 N N . GLU A 1 85 ? -9.785 3.602 -1.708 1.00 88.94 85 GLU A N 1
ATOM 655 C CA . GLU A 1 85 ? -9.107 2.698 -2.650 1.00 88.94 85 GLU A CA 1
ATOM 656 C C . GLU A 1 85 ? -10.031 2.309 -3.819 1.00 88.94 85 GLU A C 1
ATOM 658 O O . GLU A 1 85 ? -10.007 1.175 -4.299 1.00 88.94 85 GLU A O 1
ATOM 663 N N . SER A 1 86 ? -10.906 3.216 -4.264 1.00 86.69 86 SER A N 1
ATOM 664 C CA . SER A 1 86 ? -11.906 2.899 -5.285 1.00 86.69 86 SER A CA 1
ATOM 665 C C . SER A 1 86 ? -11.355 2.918 -6.716 1.00 86.69 86 SER A C 1
ATOM 667 O O . SER A 1 86 ? -10.462 3.683 -7.085 1.00 86.69 86 SER A O 1
ATOM 669 N N . SER A 1 87 ? -11.942 2.072 -7.570 1.00 85.00 87 SER A N 1
ATOM 670 C CA . SER A 1 87 ? -11.688 2.040 -9.021 1.00 85.00 87 SER A CA 1
ATOM 671 C C . SER A 1 87 ? -10.208 1.882 -9.413 1.00 85.00 87 SER A C 1
ATOM 673 O O . SER A 1 87 ? -9.756 2.458 -10.404 1.00 85.00 87 SER A O 1
ATOM 675 N N . GLY A 1 88 ? -9.424 1.127 -8.634 1.00 86.38 88 GLY A N 1
ATOM 676 C CA . GLY A 1 88 ? -7.994 0.927 -8.902 1.00 86.38 88 GLY A CA 1
ATOM 677 C C . GLY A 1 88 ? -7.119 2.147 -8.574 1.00 86.38 88 GLY A C 1
ATOM 678 O O . GLY A 1 88 ? -5.968 2.225 -9.026 1.00 86.38 88 GLY A O 1
ATOM 679 N N . ARG A 1 89 ? -7.649 3.112 -7.811 1.00 91.31 89 ARG A N 1
ATOM 680 C CA . ARG A 1 89 ? -6.970 4.360 -7.457 1.00 91.31 89 ARG A CA 1
ATOM 681 C C . ARG A 1 89 ? -6.953 4.597 -5.953 1.00 91.31 89 ARG A C 1
ATOM 683 O O . ARG A 1 89 ? -7.889 4.251 -5.249 1.00 91.31 89 ARG A O 1
ATOM 690 N N . LEU A 1 90 ? -5.864 5.199 -5.486 1.00 91.69 90 LEU A N 1
ATOM 691 C CA . LEU A 1 90 ? -5.723 5.709 -4.131 1.00 91.69 90 LEU A CA 1
ATOM 692 C C . LEU A 1 90 ? -6.152 7.172 -4.130 1.00 91.69 90 LEU A C 1
ATOM 694 O O . LEU A 1 90 ? -5.463 8.005 -4.721 1.00 91.69 90 LEU A O 1
ATOM 698 N N . ASN A 1 91 ? -7.256 7.475 -3.463 1.00 92.94 91 ASN A N 1
ATOM 699 C CA . ASN A 1 91 ? -7.802 8.816 -3.327 1.00 92.94 91 ASN A CA 1
ATOM 700 C C . ASN A 1 91 ? -7.522 9.347 -1.919 1.00 92.94 91 ASN A C 1
ATOM 702 O O . ASN A 1 91 ? -7.914 8.739 -0.921 1.00 92.94 91 ASN A O 1
ATOM 706 N N . VAL A 1 92 ? -6.837 10.483 -1.830 1.00 93.38 92 VAL A N 1
ATOM 707 C CA . VAL A 1 92 ? -6.431 11.089 -0.557 1.00 93.38 92 VAL A CA 1
ATOM 708 C C . VAL A 1 92 ? -6.218 12.586 -0.746 1.00 93.38 92 VAL A C 1
ATOM 710 O O . VAL A 1 92 ? -5.586 13.013 -1.709 1.00 93.38 92 VAL A O 1
ATOM 713 N N . ASN A 1 93 ? -6.763 13.397 0.165 1.00 91.50 93 ASN A N 1
ATOM 714 C CA . ASN A 1 93 ? -6.647 14.861 0.136 1.00 91.50 93 ASN A CA 1
ATOM 715 C C . ASN A 1 93 ? -7.001 15.501 -1.226 1.00 91.50 93 ASN A C 1
ATOM 717 O O . ASN A 1 93 ? -6.380 16.473 -1.643 1.00 91.50 93 ASN A O 1
ATOM 721 N N . GLY A 1 94 ? -7.990 14.943 -1.935 1.00 89.38 94 GLY A N 1
ATOM 722 C CA . GLY A 1 94 ?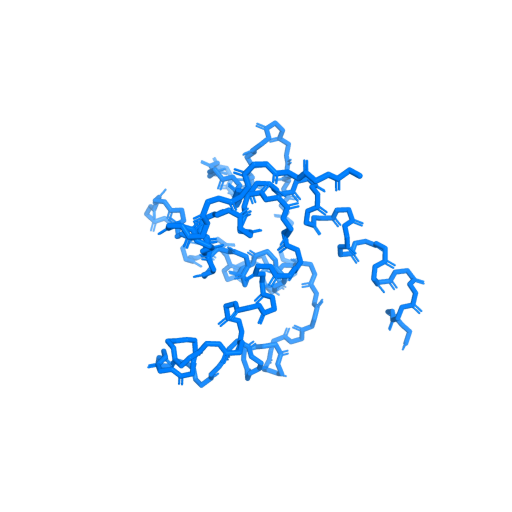 -8.415 15.425 -3.257 1.00 89.38 94 GLY A CA 1
ATOM 723 C C . GLY A 1 94 ? -7.485 15.043 -4.415 1.00 89.38 94 GLY A C 1
ATOM 724 O O . GLY A 1 94 ? -7.793 15.352 -5.563 1.00 89.38 94 GLY A O 1
ATOM 725 N N . GLU A 1 95 ? -6.384 14.343 -4.144 1.00 90.62 95 GLU A N 1
ATOM 726 C CA . GLU A 1 95 ? -5.524 13.757 -5.165 1.00 90.62 95 GLU A CA 1
ATOM 727 C C . GLU A 1 95 ? -5.850 12.284 -5.378 1.00 90.62 95 GLU A C 1
ATOM 729 O O . GLU A 1 95 ? -6.385 11.599 -4.505 1.00 90.62 95 GLU A O 1
ATOM 734 N N . SER A 1 96 ? -5.519 11.799 -6.572 1.00 90.62 96 SER A N 1
ATOM 735 C CA . SER A 1 96 ? -5.817 10.439 -6.982 1.00 90.62 96 SER A CA 1
ATOM 736 C C . SER A 1 96 ? -4.604 9.823 -7.661 1.00 90.62 96 SER A C 1
ATOM 738 O O . SER A 1 96 ? -4.156 10.311 -8.701 1.00 90.62 96 SER A O 1
ATOM 740 N N . TYR A 1 97 ? -4.104 8.722 -7.114 1.00 89.94 97 TYR A N 1
ATOM 741 C CA . TYR A 1 97 ? -2.938 7.996 -7.614 1.00 89.94 97 TYR A CA 1
ATOM 742 C C . TYR A 1 97 ? -3.328 6.607 -8.096 1.00 89.94 97 TYR A C 1
ATOM 744 O O . TYR A 1 97 ? -4.354 6.063 -7.707 1.00 89.94 97 TYR A O 1
ATOM 752 N N . ARG A 1 98 ? -2.492 5.992 -8.930 1.00 89.38 98 ARG A N 1
ATOM 753 C CA . ARG A 1 98 ? -2.661 4.575 -9.264 1.00 89.38 98 ARG A CA 1
ATOM 754 C C . ARG A 1 98 ? -2.378 3.725 -8.018 1.00 89.38 98 ARG A C 1
ATOM 756 O O . ARG A 1 98 ? -1.382 3.971 -7.335 1.00 89.38 98 ARG A O 1
ATOM 763 N N . LEU A 1 99 ? -3.215 2.727 -7.734 1.00 88.56 99 LEU A N 1
ATOM 764 C CA . LEU A 1 99 ? -2.910 1.736 -6.697 1.00 88.56 99 LEU A CA 1
ATOM 765 C C . LEU A 1 99 ? -1.723 0.847 -7.100 1.00 88.56 99 LEU A C 1
ATOM 767 O O . LEU A 1 99 ? -1.416 0.729 -8.294 1.00 88.56 99 LEU A O 1
ATOM 771 N N . PRO A 1 100 ? -1.055 0.196 -6.130 1.00 84.00 100 PRO A N 1
ATOM 772 C CA . PRO A 1 100 ? -0.052 -0.810 -6.438 1.00 84.00 100 PRO A CA 1
ATOM 773 C C . PRO A 1 100 ? -0.624 -1.891 -7.360 1.00 84.00 100 PRO A C 1
ATOM 775 O O . PRO A 1 100 ? -1.821 -2.190 -7.357 1.00 84.0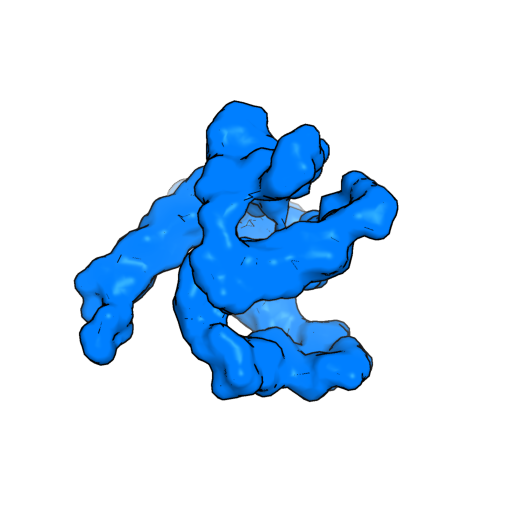0 100 PRO A O 1
ATOM 778 N N . ARG A 1 101 ? 0.241 -2.509 -8.163 1.00 79.31 101 ARG A N 1
ATOM 779 C CA . ARG A 1 101 ? -0.180 -3.595 -9.048 1.00 79.31 101 ARG A CA 1
ATOM 780 C C . ARG A 1 101 ? -0.810 -4.737 -8.240 1.00 79.31 101 ARG A C 1
ATOM 782 O O . ARG A 1 101 ? -0.254 -5.150 -7.223 1.00 79.31 101 ARG A O 1
ATOM 789 N N . ASN A 1 102 ? -1.939 -5.264 -8.721 1.00 80.12 102 ASN A N 1
ATOM 790 C CA . ASN A 1 102 ? -2.708 -6.332 -8.069 1.00 80.12 102 ASN A CA 1
ATOM 791 C C . ASN A 1 102 ? -3.159 -5.987 -6.638 1.00 80.12 102 ASN A C 1
ATOM 793 O O . ASN A 1 102 ? -3.186 -6.862 -5.770 1.00 80.12 102 ASN A O 1
ATOM 797 N N . TRP A 1 103 ? -3.490 -4.714 -6.383 1.00 84.94 103 TRP A N 1
ATOM 798 C CA . TRP A 1 103 ? -3.896 -4.245 -5.058 1.00 84.94 103 TRP A CA 1
ATOM 799 C C . TRP A 1 103 ? -5.043 -5.052 -4.451 1.00 84.94 103 TRP A C 1
ATOM 801 O O . TRP A 1 103 ? -4.932 -5.432 -3.295 1.00 84.94 103 TRP A O 1
ATOM 811 N N . ASP A 1 104 ? -6.082 -5.396 -5.211 1.00 85.69 104 ASP A N 1
ATOM 812 C CA . ASP A 1 104 ? -7.246 -6.113 -4.669 1.00 85.69 104 ASP A CA 1
ATOM 813 C C . ASP A 1 104 ? -6.858 -7.456 -4.033 1.00 85.69 104 ASP A C 1
ATOM 815 O O . ASP A 1 104 ? -7.243 -7.751 -2.902 1.00 85.69 104 ASP A O 1
ATOM 819 N N . ASN A 1 105 ? -6.003 -8.236 -4.705 1.00 83.00 105 ASN A N 1
ATOM 820 C CA . ASN A 1 105 ? -5.492 -9.500 -4.170 1.00 83.00 105 ASN A CA 1
ATOM 821 C C . ASN A 1 105 ? -4.618 -9.278 -2.925 1.00 83.00 105 ASN A C 1
ATOM 823 O O . ASN A 1 105 ? -4.679 -10.062 -1.974 1.00 83.00 105 ASN A O 1
ATOM 827 N N . ARG A 1 106 ? -3.812 -8.208 -2.913 1.00 80.00 106 ARG A N 1
ATOM 828 C CA . ARG A 1 106 ? -2.919 -7.844 -1.796 1.00 80.00 106 ARG A CA 1
ATOM 829 C C . ARG A 1 106 ? -3.713 -7.384 -0.576 1.00 80.00 106 ARG A C 1
ATOM 831 O O . ARG A 1 106 ? -3.458 -7.862 0.523 1.00 80.00 106 ARG A O 1
ATOM 838 N N . SER A 1 107 ? -4.687 -6.509 -0.786 1.00 82.88 107 SER A N 1
ATOM 839 C CA . SER A 1 107 ? -5.587 -5.969 0.232 1.00 82.88 107 SER A CA 1
ATOM 840 C C . SER A 1 107 ? -6.438 -7.083 0.841 1.00 82.88 107 SER A C 1
ATOM 842 O O .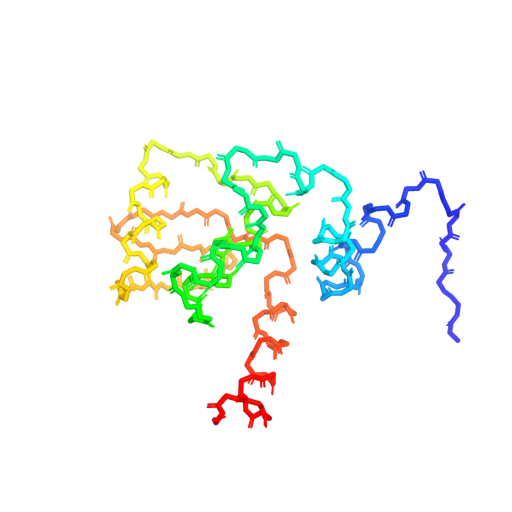 SER A 1 107 ? -6.414 -7.276 2.052 1.00 82.88 107 SER A O 1
ATOM 844 N N . ALA A 1 108 ? -7.043 -7.945 0.015 1.00 85.06 108 ALA A N 1
ATOM 845 C CA . ALA A 1 108 ? -7.787 -9.107 0.503 1.00 85.06 108 ALA A CA 1
ATOM 846 C C . ALA A 1 108 ? -6.907 -10.081 1.308 1.00 85.06 108 ALA A C 1
ATOM 848 O O . ALA A 1 108 ? -7.363 -10.704 2.268 1.00 85.06 108 ALA A O 1
ATOM 849 N N . SER A 1 109 ? -5.639 -10.233 0.923 1.00 79.75 109 SER A N 1
ATOM 850 C CA . SER A 1 109 ? -4.676 -11.057 1.659 1.00 79.75 109 SER A CA 1
ATOM 851 C C . SER A 1 109 ? -4.273 -10.427 2.994 1.00 79.75 109 SER A C 1
ATOM 853 O O . SER A 1 109 ? -4.191 -11.138 3.995 1.00 79.75 109 SER A O 1
ATOM 855 N N . TYR A 1 110 ? -4.080 -9.106 3.030 1.00 78.50 110 TYR A N 1
ATOM 856 C CA . TYR A 1 110 ? -3.867 -8.346 4.261 1.00 78.50 110 TYR A CA 1
ATOM 857 C C . TYR A 1 110 ? -5.059 -8.486 5.213 1.00 78.50 110 TYR A C 1
ATOM 859 O O . TYR A 1 110 ? -4.869 -8.842 6.372 1.00 78.50 110 TYR A O 1
ATOM 867 N N . ASP A 1 111 ? -6.286 -8.317 4.720 1.00 80.25 111 ASP A N 1
ATOM 868 C CA . ASP A 1 111 ? -7.495 -8.445 5.537 1.00 80.25 111 ASP A CA 1
ATOM 869 C C . ASP A 1 111 ? -7.630 -9.858 6.124 1.00 80.25 111 ASP A C 1
ATOM 871 O O . ASP A 1 111 ? -7.961 -10.026 7.299 1.00 80.25 111 ASP A O 1
ATOM 875 N N . LYS A 1 112 ? -7.317 -10.904 5.347 1.00 79.94 112 LYS A N 1
ATOM 876 C CA . LYS A 1 112 ? -7.253 -12.285 5.862 1.00 79.94 112 LYS A CA 1
ATOM 877 C C . LYS A 1 112 ? -6.197 -12.432 6.958 1.00 79.94 112 LYS A C 1
ATOM 879 O O . LYS A 1 112 ? -6.491 -13.010 8.000 1.00 79.94 112 LYS A O 1
ATOM 884 N N . ALA A 1 113 ? -4.993 -11.909 6.736 1.00 68.62 113 ALA A N 1
ATOM 885 C CA . ALA A 1 113 ? -3.891 -11.983 7.690 1.00 68.62 113 ALA A CA 1
ATOM 886 C C . ALA A 1 113 ? -4.225 -11.272 9.011 1.00 68.62 113 ALA A C 1
ATOM 888 O O . ALA A 1 113 ? -4.039 -11.849 10.079 1.00 68.62 113 ALA A O 1
ATOM 889 N N . ILE A 1 114 ? -4.789 -10.064 8.949 1.00 71.31 114 ILE A N 1
ATOM 890 C CA . ILE A 1 114 ? -5.235 -9.314 10.131 1.00 71.31 114 ILE A CA 1
ATOM 891 C C . ILE A 1 114 ? -6.359 -10.048 10.867 1.00 71.31 114 ILE A C 1
ATOM 893 O O . ILE A 1 114 ? -6.339 -10.111 12.092 1.00 71.31 114 ILE A O 1
ATOM 897 N N . ASN A 1 115 ? -7.302 -10.673 10.161 1.00 71.88 115 ASN A N 1
ATOM 898 C CA . ASN A 1 115 ? -8.355 -11.458 10.813 1.00 71.88 115 ASN A CA 1
ATOM 899 C C . ASN A 1 115 ? -7.817 -12.673 11.593 1.00 71.88 115 ASN A C 1
ATOM 901 O O . ASN A 1 115 ? -8.417 -13.071 12.592 1.00 71.88 115 ASN A O 1
ATOM 905 N N . VAL A 1 116 ? -6.707 -13.272 11.149 1.00 70.88 116 VAL A N 1
ATOM 906 C CA . VAL A 1 116 ? -6.106 -14.451 11.797 1.00 70.88 116 VAL A CA 1
ATOM 907 C C . VAL A 1 116 ? -5.098 -14.056 12.882 1.00 70.88 116 VAL A C 1
ATOM 909 O O . VAL A 1 116 ? -5.098 -14.657 13.956 1.00 70.88 116 VAL A O 1
ATOM 912 N N . TRP A 1 117 ? -4.250 -13.060 12.617 1.00 68.75 117 TRP A N 1
ATOM 913 C CA . TRP A 1 117 ? -3.075 -12.723 13.433 1.00 68.75 117 TRP A CA 1
ATOM 914 C C . TRP A 1 117 ? -3.089 -11.310 14.026 1.00 68.75 117 TRP A C 1
ATOM 916 O O . TRP A 1 117 ? -2.184 -10.969 14.774 1.00 68.75 117 TRP A O 1
ATOM 926 N N . GLY A 1 118 ? -4.079 -10.474 13.714 1.00 58.22 118 GLY A N 1
ATOM 927 C CA . GLY A 1 118 ? -4.179 -9.089 14.195 1.00 58.22 118 GLY A CA 1
ATOM 928 C C . GLY A 1 118 ? -4.641 -8.949 15.650 1.00 58.22 118 GLY A C 1
ATOM 929 O O . GLY A 1 118 ? -5.322 -7.974 15.964 1.00 58.22 118 GLY A O 1
ATOM 930 N N . LYS A 1 119 ? -4.327 -9.929 16.506 1.00 48.22 119 LYS A N 1
ATOM 931 C CA . LYS A 1 119 ? -4.623 -9.935 17.945 1.00 48.22 119 LYS A CA 1
ATOM 932 C C . LYS A 1 119 ? -3.355 -9.778 18.765 1.00 48.22 119 LYS A C 1
ATOM 934 O O . LYS A 1 119 ? -2.375 -10.484 18.446 1.00 48.22 119 LYS A O 1
#

Radius of gyration: 14.88 Å; chains: 1; bounding box: 32×43×36 Å

pLDDT: mean 72.98, std 13.2, range [38.69, 93.38]